Protein AF-C3ZZC7-F1 (afdb_monomer_lite)

Sequence (174 aa):
LLHTCFSLAHLFHSCTPVSLLHICFSLAHLFLSCTPVSLLHTCFSLTHLFLSCASVSLLRICISFAHLFLSCASVSLLRTCFSLAHLFLSCASVSLLRLCFSLAHLFLSCASVSLLRICFSLAHLFLSCASVLLLHTCFSLPHLFHSCTPVSLLRICFTLAHLFLLHTCFALAH

Foldseek 3Di:
DDEDEEEDAEDEDEDEEEAEAHYEYEYEEYDYEYEEYAYYAYEYEYAEYEYEYAEYAEAEYEYEHYEYEYEYAYYAYHAYEYEAYEYDYEYAEYAYAHEEYEHYEDDDEYAEYAEHAYEYEYYEEDDHYAEYAEEEYEYEDEEYHDDYPPYNAYDYHYDDYDYDYDDDDDDYDD

pLDDT: mean 72.27, std 11.5, range [34.62, 88.75]

Structure (mmCIF, N/CA/C/O backbone):
data_AF-C3ZZC7-F1
#
_entry.id   AF-C3ZZC7-F1
#
loop_
_atom_site.group_PDB
_atom_site.id
_atom_site.type_symbol
_atom_site.label_atom_id
_atom_site.label_alt_id
_atom_site.label_comp_id
_atom_site.label_asym_id
_atom_site.label_entity_id
_atom_site.label_seq_id
_atom_site.pdbx_PDB_ins_code
_atom_site.Cartn_x
_atom_site.Cartn_y
_atom_site.Cartn_z
_atom_site.occupancy
_atom_site.B_iso_or_equiv
_atom_site.auth_seq_id
_atom_site.auth_comp_id
_atom_site.auth_asym_id
_atom_site.auth_atom_id
_atom_site.pdbx_PDB_model_num
ATOM 1 N N . LEU A 1 1 ? -11.236 -7.307 14.313 1.00 60.94 1 LEU A N 1
ATOM 2 C CA . LEU A 1 1 ? -11.547 -6.858 12.941 1.00 60.94 1 LEU A CA 1
ATOM 3 C C . LEU A 1 1 ? -12.283 -5.536 13.052 1.00 60.94 1 LEU A C 1
ATOM 5 O O . LEU A 1 1 ? -13.338 -5.512 13.669 1.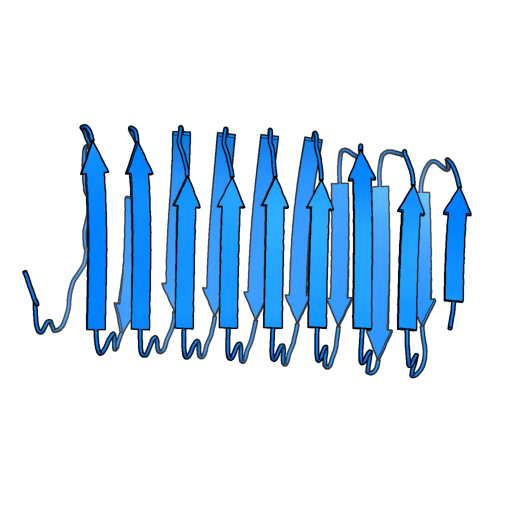00 60.94 1 LEU A O 1
ATOM 9 N N . LEU A 1 2 ? -11.696 -4.452 12.548 1.00 70.69 2 LEU A N 1
ATOM 10 C CA . LEU A 1 2 ? -12.300 -3.121 12.535 1.00 70.69 2 LEU A CA 1
ATOM 11 C C . LEU A 1 2 ? -12.592 -2.740 11.082 1.00 70.69 2 LEU A C 1
ATOM 13 O O . LEU A 1 2 ? -11.691 -2.794 10.243 1.00 70.69 2 LEU A O 1
ATOM 17 N N . HIS A 1 3 ? -13.839 -2.374 10.801 1.00 71.69 3 HIS A N 1
ATOM 18 C CA . HIS A 1 3 ? -14.279 -1.907 9.493 1.00 71.69 3 HIS A CA 1
ATOM 19 C C . HIS A 1 3 ? -14.895 -0.521 9.648 1.00 71.69 3 HIS A C 1
ATOM 21 O O . HIS A 1 3 ? -15.895 -0.374 10.349 1.00 71.69 3 HIS A O 1
ATOM 27 N N . THR A 1 4 ? -14.312 0.494 9.019 1.00 67.19 4 THR A N 1
ATOM 28 C CA . THR A 1 4 ? -14.807 1.874 9.115 1.00 67.19 4 THR A CA 1
ATOM 29 C C . THR A 1 4 ? -15.041 2.462 7.729 1.00 67.19 4 THR A C 1
ATOM 31 O O . THR A 1 4 ? -14.200 2.353 6.834 1.00 67.19 4 THR A O 1
ATOM 34 N N . CYS A 1 5 ? -16.223 3.058 7.540 1.00 64.12 5 CYS A N 1
ATOM 35 C CA . CYS A 1 5 ? -16.645 3.698 6.294 1.00 64.12 5 CYS A CA 1
ATOM 36 C C . CYS A 1 5 ? -17.325 5.033 6.586 1.00 64.12 5 CYS A C 1
ATOM 38 O O . CYS A 1 5 ? -18.433 5.033 7.112 1.00 64.12 5 CYS A O 1
ATOM 40 N N . PHE A 1 6 ? -16.673 6.152 6.259 1.00 66.00 6 PHE A N 1
ATOM 41 C CA . PHE A 1 6 ? -17.192 7.498 6.541 1.00 66.00 6 PHE A CA 1
ATOM 42 C C . PHE A 1 6 ? -16.685 8.538 5.525 1.00 66.00 6 PHE A C 1
ATOM 44 O O . PHE A 1 6 ? -15.639 8.359 4.901 1.00 66.00 6 PHE A O 1
ATOM 51 N N . SER A 1 7 ? -17.400 9.658 5.395 1.00 62.66 7 SER A N 1
ATOM 52 C CA . SER A 1 7 ? -16.968 10.858 4.661 1.00 62.66 7 SER A CA 1
ATOM 53 C C . SER A 1 7 ? -16.720 12.005 5.655 1.00 62.66 7 SER A C 1
ATOM 55 O O . SER A 1 7 ? -17.687 12.523 6.212 1.00 62.66 7 SER A O 1
ATOM 57 N N . LEU A 1 8 ? -15.460 12.389 5.932 1.00 62.53 8 LEU A N 1
ATOM 58 C CA . LEU A 1 8 ? -15.153 13.389 6.978 1.00 62.53 8 LEU A CA 1
ATOM 59 C C . LEU A 1 8 ? -13.847 14.192 6.789 1.00 62.53 8 LEU A C 1
ATOM 61 O O . LEU A 1 8 ? -12.806 13.591 6.588 1.00 62.53 8 LEU A O 1
ATOM 65 N N . ALA A 1 9 ? -13.895 15.524 6.987 1.00 61.28 9 ALA A N 1
ATOM 66 C CA . ALA A 1 9 ? -12.841 16.538 6.765 1.00 61.28 9 ALA A CA 1
ATOM 67 C C . ALA A 1 9 ? -11.410 16.169 7.189 1.00 61.28 9 ALA A C 1
ATOM 69 O O . ALA A 1 9 ? -10.484 16.226 6.379 1.00 61.28 9 ALA A O 1
ATOM 70 N N . HIS A 1 10 ? -11.251 15.816 8.462 1.00 67.06 10 HIS A N 1
ATOM 71 C CA . HIS A 1 10 ? -9.984 15.477 9.093 1.00 67.06 10 HIS A CA 1
ATOM 72 C C . HIS A 1 10 ? -10.192 14.320 10.067 1.00 67.06 10 HIS A C 1
ATOM 74 O O . HIS A 1 10 ? -10.976 14.446 11.006 1.00 67.06 10 HIS A O 1
ATOM 80 N N . LEU A 1 11 ? -9.478 13.211 9.879 1.00 72.94 11 LEU A N 1
ATOM 81 C CA . LEU A 1 11 ? -9.565 12.053 10.769 1.00 72.94 11 LEU A CA 1
ATOM 82 C C . LEU A 1 11 ? -8.200 11.741 11.379 1.00 72.94 11 LEU A C 1
ATOM 84 O O . LEU A 1 11 ? -7.229 11.511 10.659 1.00 72.94 11 LEU A O 1
ATOM 88 N N . PHE A 1 12 ? -8.161 11.696 12.711 1.00 74.44 12 PHE A N 1
ATOM 89 C CA . PHE A 1 12 ? -7.030 11.215 13.498 1.00 74.44 12 PHE A CA 1
ATOM 90 C C . PHE A 1 12 ? -7.446 9.933 14.202 1.00 74.44 12 PHE A C 1
ATOM 92 O O . PHE A 1 12 ? -8.425 9.922 14.949 1.00 74.44 12 PHE A O 1
ATOM 99 N N . HIS A 1 13 ? -6.721 8.848 13.954 1.00 74.50 13 HIS A N 1
ATOM 100 C CA . HIS A 1 13 ? -7.023 7.570 14.582 1.00 74.50 13 HIS A CA 1
ATOM 101 C C . HIS A 1 13 ? -5.747 6.871 15.035 1.00 74.50 13 HIS A C 1
ATOM 103 O O . HIS A 1 13 ? -4.763 6.807 14.297 1.00 74.50 13 HIS A O 1
ATOM 109 N N . SER A 1 14 ? -5.780 6.359 16.261 1.00 76.00 14 SER A N 1
ATOM 110 C CA . SER A 1 14 ? -4.736 5.523 16.832 1.00 76.00 14 SER A CA 1
ATOM 111 C C . SER A 1 14 ? -5.312 4.141 17.125 1.00 76.00 14 SER A C 1
ATOM 113 O O . SER A 1 14 ? -6.323 4.007 17.814 1.00 76.00 14 SER A O 1
ATOM 115 N N . CYS A 1 15 ? -4.671 3.105 16.589 1.00 67.75 15 CYS A N 1
ATOM 116 C CA . CYS A 1 15 ? -5.057 1.716 16.823 1.00 67.75 15 CYS A CA 1
ATOM 117 C C . CYS A 1 15 ? -3.983 0.990 17.637 1.00 67.75 15 CYS A C 1
ATOM 119 O O . CYS A 1 15 ? -2.801 1.042 17.290 1.00 67.75 15 CYS A O 1
ATOM 121 N N . THR A 1 16 ? -4.414 0.267 18.670 1.00 65.88 16 THR A N 1
ATOM 122 C CA . THR A 1 16 ? -3.642 -0.775 19.375 1.00 65.88 16 THR A CA 1
ATOM 123 C C . THR A 1 16 ? -3.893 -2.135 18.688 1.00 65.88 16 THR A C 1
ATOM 125 O O . THR A 1 16 ? -4.739 -2.173 17.796 1.00 65.88 16 THR A O 1
ATOM 128 N N . PRO A 1 17 ? -3.167 -3.235 18.985 1.00 63.69 17 PRO A N 1
ATOM 129 C CA . PRO A 1 17 ? -2.931 -4.315 18.023 1.00 63.69 17 PRO A CA 1
ATOM 130 C C . PRO A 1 17 ? -4.212 -4.853 17.385 1.00 63.69 17 PRO A C 1
ATOM 132 O O . PRO A 1 17 ? -5.086 -5.398 18.060 1.00 63.69 17 PRO A O 1
ATOM 135 N N . VAL A 1 18 ? -4.312 -4.707 16.061 1.00 63.97 18 VAL A N 1
ATOM 136 C CA . VAL A 1 18 ? -5.497 -5.115 15.297 1.00 63.97 18 VAL A CA 1
ATOM 137 C C . VAL A 1 18 ? -5.136 -6.257 14.362 1.00 63.97 18 VAL A C 1
ATOM 139 O O . VAL A 1 18 ? -4.212 -6.165 13.553 1.00 63.97 18 VAL A O 1
ATOM 142 N N . SER A 1 19 ? -5.931 -7.325 14.421 1.00 69.25 19 SER A N 1
ATOM 143 C CA . SER A 1 19 ? -5.795 -8.454 13.502 1.00 69.25 19 SER A CA 1
ATOM 144 C C . SER A 1 19 ? -6.160 -8.086 12.053 1.00 69.25 19 SER A C 1
ATOM 146 O O . SER A 1 19 ? -5.507 -8.501 11.094 1.00 69.25 19 SER A O 1
ATOM 148 N N . LEU A 1 20 ? -7.196 -7.270 11.870 1.00 72.94 20 LEU A N 1
ATOM 149 C CA . LEU A 1 20 ? -7.618 -6.785 10.560 1.00 72.94 20 LEU A CA 1
ATOM 150 C C . LEU A 1 20 ? -8.223 -5.389 10.672 1.00 72.94 20 LEU A C 1
ATOM 152 O O . LEU A 1 20 ? -9.183 -5.198 11.424 1.00 72.94 20 LEU A O 1
ATOM 156 N N . LEU A 1 21 ? -7.681 -4.457 9.895 1.00 75.06 21 LEU A N 1
ATOM 157 C CA . LEU A 1 21 ? -8.146 -3.086 9.751 1.00 75.06 21 LEU A CA 1
ATOM 158 C C . LEU A 1 21 ? -8.540 -2.862 8.285 1.00 75.06 21 LEU A C 1
ATOM 160 O O . LEU A 1 21 ? -7.681 -2.871 7.399 1.00 75.06 21 LEU A O 1
ATOM 164 N N . HIS A 1 22 ? -9.833 -2.682 8.028 1.00 76.31 22 HIS A N 1
ATOM 165 C CA . HIS A 1 22 ? -10.335 -2.284 6.718 1.00 76.31 22 HIS A CA 1
ATOM 166 C C . HIS A 1 22 ? -10.921 -0.885 6.802 1.00 76.31 22 HIS A C 1
ATOM 168 O O . HIS A 1 22 ? -11.833 -0.639 7.591 1.00 76.31 22 HIS A O 1
ATOM 174 N N . ILE A 1 23 ? -10.396 0.028 5.993 1.00 71.00 23 ILE A N 1
ATOM 175 C CA . ILE A 1 23 ? -10.870 1.404 5.991 1.00 71.00 23 ILE A CA 1
ATOM 176 C C . ILE A 1 23 ? -11.207 1.818 4.560 1.00 71.00 23 ILE A C 1
ATOM 178 O O . ILE A 1 23 ? -10.404 1.641 3.639 1.00 71.00 23 ILE A O 1
ATOM 182 N N . CYS A 1 24 ? -12.387 2.411 4.385 1.00 69.19 24 CYS A N 1
ATOM 183 C CA . CYS A 1 24 ? -12.804 3.081 3.154 1.00 69.19 24 CYS A CA 1
ATOM 184 C C . CYS A 1 24 ? -13.337 4.479 3.493 1.00 69.19 24 CYS A C 1
ATOM 186 O O . CYS A 1 24 ? -14.103 4.633 4.436 1.00 69.19 24 CYS A O 1
ATOM 188 N N . PHE A 1 25 ? -12.943 5.512 2.753 1.00 68.25 25 PHE A N 1
ATOM 189 C CA . PHE A 1 25 ? -13.398 6.885 3.005 1.00 68.25 25 PHE A CA 1
ATOM 190 C C . PHE A 1 25 ? -13.185 7.803 1.800 1.00 68.25 25 PHE A C 1
ATOM 192 O O . PHE A 1 25 ? -12.413 7.496 0.886 1.00 68.25 25 PHE A O 1
ATOM 199 N N . SER A 1 26 ? -13.828 8.969 1.844 1.00 61.78 26 SER A N 1
ATOM 200 C CA . SER A 1 26 ? -13.747 10.007 0.814 1.00 61.78 26 SER A CA 1
ATOM 201 C C . SER A 1 26 ? -13.595 11.411 1.431 1.00 61.78 26 SER A C 1
ATOM 203 O O . SER A 1 26 ? -14.604 12.113 1.506 1.00 61.78 26 SER A O 1
ATOM 205 N N . LEU A 1 27 ? -12.404 11.833 1.931 1.00 62.03 27 LEU A N 1
ATOM 206 C CA . LEU A 1 27 ? -12.212 13.247 2.354 1.00 62.03 27 LEU A CA 1
ATOM 207 C C . LEU A 1 27 ? -10.821 13.836 2.785 1.00 62.03 27 LEU A C 1
ATOM 209 O O . LEU A 1 27 ? -10.221 13.400 3.749 1.00 62.03 27 LEU A O 1
ATOM 213 N N . ALA A 1 28 ? -10.371 14.908 2.120 1.00 64.62 28 ALA A N 1
ATOM 214 C CA . ALA A 1 28 ? -9.254 15.859 2.353 1.00 64.62 28 ALA A CA 1
ATOM 215 C C . ALA A 1 28 ? -7.985 15.551 3.215 1.00 64.62 28 ALA A C 1
ATOM 217 O O . ALA A 1 28 ? -6.896 15.725 2.660 1.00 64.62 28 ALA A O 1
ATOM 218 N N . HIS A 1 29 ? -8.032 15.096 4.481 1.00 69.00 29 HIS A N 1
ATOM 219 C CA . HIS A 1 29 ? -6.817 14.761 5.265 1.00 69.00 29 HIS A CA 1
ATOM 220 C C . HIS A 1 29 ? -7.010 13.621 6.292 1.00 69.00 29 HIS A C 1
ATOM 222 O O . HIS A 1 29 ? -7.819 13.734 7.213 1.00 69.00 29 HIS A O 1
ATOM 228 N N . LEU A 1 30 ? -6.193 12.561 6.224 1.00 75.88 30 LE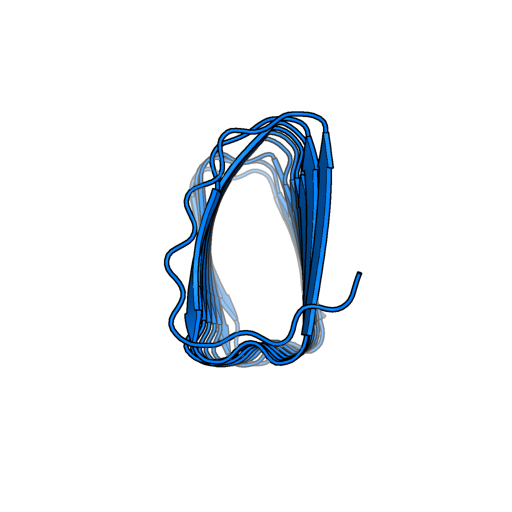U A N 1
ATOM 229 C CA . LEU A 1 30 ? -6.160 11.492 7.238 1.00 75.88 30 LEU A CA 1
ATOM 230 C C . LEU A 1 30 ? -4.780 11.335 7.885 1.00 75.88 30 LEU A C 1
ATOM 232 O O . LEU A 1 30 ? -3.768 11.278 7.189 1.00 75.88 30 LEU A O 1
ATOM 236 N N . PHE A 1 31 ? -4.772 11.153 9.207 1.00 79.06 31 PHE A N 1
ATOM 237 C CA . PHE A 1 31 ? -3.632 10.685 9.985 1.00 79.06 31 PHE A CA 1
ATOM 238 C C . PHE A 1 31 ? -3.980 9.391 10.733 1.00 79.06 31 PHE A C 1
ATOM 240 O O . PHE A 1 31 ? -4.892 9.358 11.563 1.00 79.06 31 PHE A O 1
ATOM 247 N N . LEU A 1 32 ? -3.228 8.324 10.465 1.00 76.94 32 LEU A N 1
ATOM 248 C CA . LEU A 1 32 ? -3.384 7.036 11.136 1.00 76.94 32 LEU A CA 1
ATOM 249 C C . LEU A 1 32 ? -2.059 6.601 11.763 1.00 76.94 32 LEU A C 1
ATOM 251 O O . LEU A 1 32 ? -1.027 6.539 11.089 1.00 76.94 32 LEU A O 1
ATOM 255 N N . SER A 1 33 ? -2.104 6.277 13.053 1.00 82.00 33 SER A N 1
ATOM 256 C CA . SER A 1 33 ? -0.999 5.659 13.781 1.00 82.00 33 SER A CA 1
ATOM 257 C C . SER A 1 33 ? -1.409 4.275 14.277 1.00 82.00 33 SER A C 1
ATOM 259 O O . SER A 1 33 ? -2.460 4.099 14.893 1.00 82.00 33 SER A O 1
ATOM 261 N N . CYS A 1 34 ? -0.607 3.253 13.982 1.00 74.62 34 CYS A N 1
ATOM 262 C CA . CYS A 1 34 ? -0.920 1.887 14.397 1.00 74.62 34 CYS A CA 1
ATOM 263 C C . CYS A 1 34 ? 0.276 1.172 15.024 1.00 74.62 34 CYS A C 1
ATOM 265 O O . CYS A 1 34 ? 1.408 1.254 14.536 1.00 74.62 34 CYS A O 1
ATOM 267 N N . THR A 1 35 ? -0.002 0.393 16.067 1.00 71.06 35 THR A N 1
ATOM 268 C CA . THR A 1 35 ? 0.953 -0.520 16.697 1.00 71.06 35 THR A CA 1
ATOM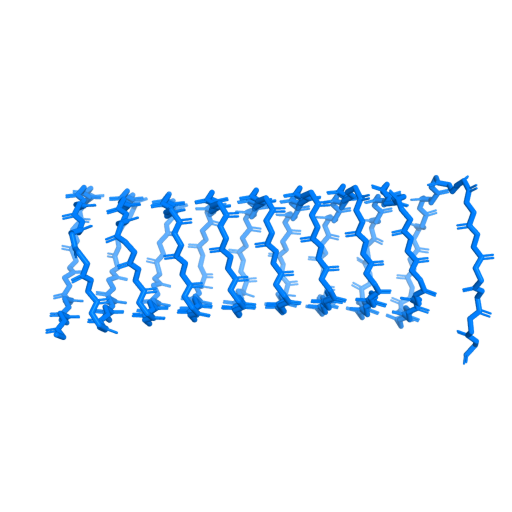 269 C C . THR A 1 35 ? 0.344 -1.917 16.797 1.00 71.06 35 THR A C 1
ATOM 271 O O . THR A 1 35 ? -0.793 -2.065 17.229 1.00 71.06 35 THR A O 1
ATOM 274 N N . PRO A 1 36 ? 1.148 -2.956 16.540 1.00 71.00 36 PRO A N 1
ATOM 275 C CA . PRO A 1 36 ? 1.240 -3.703 15.267 1.00 71.00 36 PRO A CA 1
ATOM 276 C C . PRO A 1 36 ? -0.097 -4.045 14.571 1.00 71.00 36 PRO A C 1
ATOM 278 O O . PRO A 1 36 ? -1.113 -4.286 15.217 1.00 71.00 36 PRO A O 1
ATOM 281 N N . VAL A 1 37 ? -0.087 -4.152 13.237 1.00 69.44 37 VAL A N 1
ATOM 282 C CA . VAL A 1 37 ? -1.268 -4.572 12.452 1.00 69.44 37 VAL A CA 1
ATOM 283 C C . VAL A 1 37 ? -0.918 -5.756 11.566 1.00 69.44 37 VAL A C 1
ATOM 285 O O . VAL A 1 37 ? 0.007 -5.680 10.759 1.00 69.44 37 VAL A O 1
ATOM 288 N N . SER A 1 38 ? -1.667 -6.857 11.651 1.00 74.12 38 SER A N 1
ATOM 289 C CA . SER A 1 38 ? -1.439 -7.955 10.704 1.00 74.12 38 SER A CA 1
ATOM 290 C C . SER A 1 38 ? -1.917 -7.574 9.307 1.00 74.12 38 SER A C 1
ATOM 292 O O . SER A 1 38 ? -1.120 -7.621 8.375 1.00 74.12 38 SER A O 1
ATOM 294 N N . LEU A 1 39 ? -3.159 -7.122 9.132 1.00 74.88 39 LEU A N 1
ATOM 295 C CA . LEU A 1 39 ? -3.662 -6.740 7.811 1.00 74.88 39 LEU A CA 1
ATOM 296 C C . LEU A 1 39 ? -4.271 -5.342 7.831 1.00 74.88 39 LEU A C 1
ATOM 298 O O . LEU A 1 39 ? -5.242 -5.100 8.547 1.00 74.88 39 LEU A O 1
ATOM 302 N N . LEU A 1 40 ? -3.718 -4.449 7.010 1.00 77.44 40 LEU A N 1
ATOM 303 C CA . LEU A 1 40 ? -4.233 -3.106 6.776 1.00 77.44 40 LEU A CA 1
ATOM 304 C C . LEU A 1 40 ? -4.600 -2.963 5.300 1.00 77.44 40 LEU A C 1
ATOM 306 O O . LEU A 1 40 ? -3.733 -2.977 4.422 1.00 77.44 40 LEU A O 1
ATOM 310 N N . HIS A 1 41 ? -5.899 -2.852 5.032 1.00 78.31 41 HIS A N 1
ATOM 311 C CA . HIS A 1 41 ? -6.420 -2.641 3.689 1.00 78.31 41 HIS A CA 1
ATOM 312 C C . HIS A 1 41 ? -7.179 -1.326 3.613 1.00 78.31 41 HIS A C 1
ATOM 314 O O . HIS A 1 41 ? -8.067 -1.045 4.420 1.00 78.31 41 HIS A O 1
ATOM 320 N N . THR A 1 42 ? -6.810 -0.525 2.627 1.00 70.75 42 THR A N 1
ATOM 321 C CA . THR A 1 42 ? -7.227 0.861 2.537 1.00 70.75 42 THR A CA 1
ATOM 322 C C . THR A 1 42 ? -7.560 1.250 1.104 1.00 70.75 42 THR A C 1
ATOM 324 O O . THR A 1 42 ? -6.778 1.013 0.182 1.00 70.75 42 THR A O 1
ATOM 327 N N . CYS A 1 43 ? -8.752 1.814 0.901 1.00 68.88 43 CYS A N 1
ATOM 328 C CA . CYS A 1 43 ? -9.264 2.211 -0.415 1.00 68.88 43 CYS A CA 1
ATOM 329 C C . CYS A 1 43 ? -9.931 3.584 -0.342 1.00 68.88 43 CYS A C 1
ATOM 331 O O . CYS A 1 43 ? -10.968 3.712 0.310 1.00 68.88 43 CYS A O 1
ATOM 333 N N . PHE A 1 44 ? -9.349 4.594 -0.999 1.00 69.06 44 PHE A N 1
ATOM 334 C CA . PHE A 1 44 ? -9.711 6.000 -0.771 1.00 69.06 44 PHE A CA 1
ATOM 335 C C . PHE A 1 44 ? -9.715 6.871 -2.031 1.00 69.06 44 PHE A C 1
ATOM 337 O O . PHE A 1 44 ? -9.012 6.595 -3.002 1.00 69.06 44 PHE A O 1
ATOM 344 N N . SER A 1 45 ? -10.432 7.994 -1.966 1.00 65.62 45 SER A N 1
ATOM 345 C CA . SER A 1 45 ? -10.371 9.103 -2.933 1.00 65.62 45 SER A CA 1
ATOM 346 C C . SER A 1 45 ? -10.099 10.414 -2.178 1.00 65.62 45 SER A C 1
ATOM 348 O O . SER A 1 45 ? -11.027 10.946 -1.560 1.00 65.62 45 SER A O 1
ATOM 350 N N . LEU A 1 46 ? -8.835 10.872 -2.074 1.00 64.38 46 LEU A N 1
ATOM 351 C CA . LEU A 1 46 ? -8.484 11.827 -1.009 1.00 64.38 46 LEU A CA 1
ATOM 352 C C . LEU A 1 46 ? -7.130 12.559 -1.119 1.00 64.38 46 LEU A C 1
ATOM 354 O O . LEU A 1 46 ? -6.091 11.919 -1.159 1.00 64.38 46 LEU A O 1
ATOM 358 N N . THR A 1 47 ? -7.114 13.891 -0.999 1.00 68.06 47 THR A N 1
ATOM 359 C CA . THR A 1 47 ? -5.950 14.766 -1.251 1.00 68.06 47 THR A CA 1
ATOM 360 C C . THR A 1 47 ? -4.708 14.603 -0.348 1.00 68.06 47 THR A C 1
ATOM 362 O O . THR A 1 47 ? -3.618 14.814 -0.873 1.00 68.06 47 THR A O 1
ATOM 365 N N . HIS A 1 48 ? -4.781 14.189 0.931 1.00 73.50 48 HIS A N 1
ATOM 366 C CA . HIS A 1 48 ? -3.588 13.922 1.772 1.00 73.50 48 HIS A CA 1
ATOM 367 C C . HIS A 1 48 ? -3.778 12.768 2.782 1.00 73.50 48 HIS A C 1
ATOM 369 O O . HIS A 1 48 ? -4.712 12.772 3.582 1.00 73.50 48 HIS A O 1
ATOM 375 N N . LEU A 1 49 ? -2.845 11.812 2.816 1.00 78.50 49 LEU A N 1
ATOM 376 C CA . LEU A 1 49 ? -2.818 10.698 3.770 1.00 78.50 49 LEU A CA 1
ATOM 377 C C . LEU A 1 49 ? -1.455 10.595 4.457 1.00 78.50 49 LEU A C 1
ATOM 379 O O . LEU A 1 49 ? -0.428 10.528 3.786 1.00 78.50 49 LEU A O 1
ATOM 383 N N . PHE A 1 50 ? -1.461 10.500 5.784 1.00 83.25 50 PHE A N 1
ATOM 384 C CA . PHE A 1 50 ? -0.299 10.171 6.598 1.00 83.25 50 PHE A CA 1
ATOM 385 C C . PHE A 1 50 ? -0.547 8.871 7.365 1.00 83.25 50 PHE A C 1
ATOM 387 O O . PHE A 1 50 ? -1.500 8.764 8.140 1.00 83.25 50 PHE A O 1
ATOM 394 N N . LEU A 1 51 ? 0.325 7.887 7.163 1.00 81.62 51 LEU A N 1
ATOM 395 C CA . LEU A 1 51 ? 0.278 6.605 7.855 1.00 81.62 51 LEU A CA 1
ATOM 396 C C . LEU A 1 51 ? 1.622 6.329 8.532 1.00 81.62 51 LEU A C 1
ATOM 398 O O . LEU A 1 51 ? 2.663 6.305 7.875 1.00 81.62 51 LEU A O 1
ATOM 402 N N . SER A 1 52 ? 1.578 6.100 9.843 1.00 85.69 52 SER A N 1
ATOM 403 C CA . SER A 1 52 ? 2.728 5.691 10.649 1.00 85.69 52 SER A CA 1
ATOM 404 C C . SER A 1 52 ? 2.452 4.356 11.331 1.00 85.69 52 SER A C 1
ATOM 406 O O . SER A 1 52 ? 1.455 4.208 12.043 1.00 85.69 52 SER A O 1
ATOM 408 N N . CYS A 1 53 ? 3.310 3.361 11.110 1.00 81.31 53 CYS A N 1
ATOM 409 C CA . CYS A 1 53 ? 3.153 2.035 11.707 1.00 81.31 53 CYS A CA 1
ATOM 410 C C . CYS A 1 53 ? 4.475 1.481 12.249 1.00 81.31 53 CYS A C 1
ATOM 412 O O . CYS A 1 53 ? 5.517 1.577 11.604 1.00 81.31 53 CYS A O 1
ATOM 414 N N . ALA A 1 54 ? 4.431 0.822 13.410 1.00 82.75 54 ALA A N 1
ATOM 415 C CA . ALA A 1 54 ? 5.598 0.102 13.929 1.00 82.75 54 ALA A CA 1
ATOM 416 C C . ALA A 1 54 ? 5.888 -1.160 13.095 1.00 82.75 54 ALA A C 1
ATOM 418 O O . ALA A 1 54 ? 6.984 -1.340 12.565 1.00 82.75 54 ALA A O 1
ATOM 419 N N . SER A 1 55 ? 4.884 -2.017 12.919 1.00 79.94 55 SER A N 1
ATOM 420 C CA . SER A 1 55 ? 4.990 -3.197 12.065 1.00 79.94 55 SER A CA 1
ATOM 421 C C . SER A 1 55 ? 3.669 -3.506 11.377 1.00 79.94 55 SER A C 1
ATOM 423 O O . SER A 1 55 ? 2.594 -3.401 11.979 1.00 79.94 55 SER A O 1
ATOM 425 N N . VAL A 1 56 ? 3.759 -3.872 10.098 1.00 79.00 56 VAL A N 1
ATOM 426 C CA . VAL A 1 56 ? 2.608 -4.293 9.297 1.00 79.00 56 VAL A CA 1
ATOM 427 C C . VAL A 1 56 ? 2.945 -5.562 8.534 1.00 79.00 56 VAL A C 1
ATOM 429 O O . VAL A 1 56 ? 3.911 -5.593 7.774 1.00 79.00 56 VAL A O 1
ATOM 432 N N . SER A 1 57 ? 2.143 -6.618 8.690 1.00 82.38 57 SER A N 1
ATOM 433 C CA . SER A 1 57 ? 2.416 -7.837 7.920 1.00 82.38 57 SER A CA 1
ATOM 434 C C . SER A 1 57 ? 1.973 -7.681 6.456 1.00 82.38 57 SER A C 1
ATOM 436 O O . SER A 1 57 ? 2.735 -7.931 5.518 1.00 82.38 57 SER A O 1
ATOM 438 N N . LEU A 1 58 ? 0.770 -7.155 6.233 1.00 82.62 58 LEU A N 1
ATOM 439 C CA . LEU A 1 58 ? 0.260 -6.864 4.902 1.00 82.62 58 LEU A CA 1
ATOM 440 C C . LEU A 1 58 ? -0.371 -5.479 4.874 1.00 82.62 58 LEU A C 1
ATOM 442 O O . LEU A 1 58 ? -1.378 -5.230 5.534 1.00 82.62 58 LEU A O 1
ATOM 446 N N . LEU A 1 59 ? 0.211 -4.602 4.060 1.00 82.69 59 LEU A N 1
ATOM 447 C CA . LEU A 1 59 ? -0.303 -3.278 3.758 1.00 82.69 59 LEU A CA 1
ATOM 448 C C . LEU A 1 59 ? -0.749 -3.229 2.298 1.00 82.69 59 LEU A C 1
ATOM 450 O O . LEU A 1 59 ? 0.073 -3.350 1.385 1.00 82.69 59 LEU A O 1
ATOM 454 N N . ARG A 1 60 ? -2.046 -3.026 2.064 1.00 83.31 60 ARG A N 1
ATOM 455 C CA . ARG A 1 60 ? -2.584 -2.783 0.724 1.00 83.31 60 ARG A CA 1
ATOM 456 C C . ARG A 1 60 ? -3.306 -1.448 0.680 1.00 83.31 60 ARG A C 1
ATOM 458 O O . ARG A 1 60 ? -4.309 -1.276 1.359 1.00 83.31 60 ARG A O 1
ATOM 465 N N . ILE A 1 61 ? -2.818 -0.563 -0.182 1.00 77.62 61 ILE A N 1
ATOM 466 C CA . ILE A 1 61 ? -3.350 0.787 -0.365 1.00 77.62 61 ILE A CA 1
ATOM 467 C C . ILE A 1 61 ? -3.780 0.969 -1.826 1.00 77.62 61 ILE A C 1
ATOM 469 O O . ILE A 1 61 ? -3.012 0.695 -2.753 1.00 77.62 61 ILE A O 1
ATOM 473 N N . CYS A 1 62 ? -4.999 1.455 -2.044 1.00 76.12 62 CYS A N 1
ATOM 474 C CA . CYS A 1 62 ? -5.510 1.844 -3.358 1.00 76.12 62 CYS A CA 1
ATOM 475 C C . CYS A 1 62 ? -6.075 3.268 -3.286 1.00 76.12 62 CYS A C 1
ATOM 477 O O . CYS A 1 62 ? -6.989 3.515 -2.499 1.00 76.12 62 CYS A O 1
ATOM 479 N N . ILE A 1 63 ? -5.527 4.210 -4.066 1.00 69.62 63 ILE A N 1
ATOM 480 C CA . ILE A 1 63 ? -5.965 5.619 -4.029 1.00 69.62 63 ILE A CA 1
ATOM 481 C C . ILE A 1 63 ? -6.079 6.211 -5.437 1.00 69.62 63 ILE A C 1
ATOM 483 O O . ILE A 1 63 ? -5.240 5.948 -6.296 1.00 69.62 63 ILE A O 1
ATOM 487 N N . SER A 1 64 ? -7.110 7.024 -5.673 1.00 66.81 64 SER A N 1
ATOM 488 C CA . SER A 1 64 ? -7.356 7.649 -6.979 1.00 66.81 64 SER A CA 1
ATOM 489 C C . SER A 1 64 ? -6.752 9.057 -7.157 1.00 66.81 64 SER A C 1
ATOM 491 O O . SER A 1 64 ? -6.477 9.456 -8.288 1.00 66.81 64 SER A O 1
ATOM 493 N N . PHE A 1 65 ? -6.497 9.803 -6.077 1.00 64.81 65 PHE A N 1
ATOM 494 C CA . PHE A 1 65 ? -5.961 11.176 -6.117 1.00 64.81 65 PHE A CA 1
ATOM 495 C C . PHE A 1 65 ? -5.376 11.548 -4.747 1.00 64.81 65 PHE A C 1
ATOM 497 O O . PHE A 1 65 ? -6.180 11.608 -3.824 1.00 64.81 65 PHE A O 1
ATOM 504 N N . ALA A 1 66 ? -4.051 11.731 -4.567 1.00 64.94 66 ALA A N 1
ATOM 505 C CA . ALA A 1 66 ? -3.480 12.037 -3.234 1.00 64.94 66 ALA A CA 1
ATOM 506 C C . ALA A 1 66 ? -1.998 12.458 -3.169 1.00 64.94 66 ALA A C 1
ATOM 508 O O . ALA A 1 66 ? -1.159 11.985 -3.933 1.00 64.94 66 ALA A O 1
ATOM 509 N N . HIS A 1 67 ? -1.646 13.194 -2.114 1.00 76.06 67 HIS A N 1
ATOM 510 C CA . HIS A 1 67 ? -0.344 13.095 -1.456 1.00 76.06 67 HIS A CA 1
ATOM 511 C C . HIS A 1 67 ? -0.378 11.985 -0.399 1.00 76.06 67 HIS A C 1
ATOM 513 O O . HIS A 1 67 ? -1.223 11.999 0.495 1.00 76.06 67 HIS A O 1
ATOM 519 N N . LEU A 1 68 ? 0.558 11.045 -0.460 1.00 80.12 68 LEU A N 1
ATOM 520 C CA . LEU A 1 68 ? 0.693 9.980 0.525 1.00 80.12 68 LEU A CA 1
ATOM 521 C C . LEU A 1 68 ? 2.057 10.046 1.195 1.00 80.12 68 LEU A C 1
ATOM 523 O O . LEU A 1 68 ? 3.086 10.014 0.524 1.00 80.12 68 LEU A O 1
ATOM 527 N N . PHE A 1 69 ? 2.045 10.066 2.522 1.00 85.06 69 PHE A N 1
ATOM 528 C CA . PHE A 1 69 ? 3.215 9.857 3.351 1.00 85.06 69 PHE A CA 1
ATOM 529 C C . PHE A 1 69 ? 3.049 8.561 4.139 1.00 85.06 69 PHE A C 1
ATOM 531 O O . PHE A 1 69 ? 2.118 8.416 4.935 1.00 85.06 69 PHE A O 1
ATOM 538 N N . LEU A 1 70 ? 3.969 7.627 3.926 1.00 84.56 70 LEU A N 1
ATOM 539 C CA . LEU A 1 70 ? 4.059 6.396 4.693 1.00 84.56 70 LEU A CA 1
ATOM 540 C C . LEU A 1 70 ? 5.391 6.333 5.432 1.00 84.56 70 LEU A C 1
ATOM 542 O O . LEU A 1 70 ? 6.450 6.401 4.808 1.00 84.56 70 LEU A O 1
ATOM 546 N N . SER A 1 71 ? 5.320 6.111 6.741 1.00 88.38 71 SER A N 1
ATOM 547 C CA . SER A 1 71 ? 6.464 5.746 7.570 1.00 88.38 71 SER A CA 1
ATOM 548 C C . SER A 1 71 ? 6.195 4.420 8.269 1.00 88.38 71 SER A C 1
ATOM 550 O O . SER A 1 71 ? 5.206 4.282 8.990 1.00 88.38 71 SER A O 1
ATOM 552 N N . CYS A 1 72 ? 7.041 3.418 8.045 1.00 84.88 72 CYS A N 1
ATOM 553 C CA . CYS A 1 72 ? 6.927 2.129 8.728 1.00 84.88 72 CYS A CA 1
ATOM 554 C C . CYS A 1 72 ? 8.289 1.624 9.204 1.00 84.88 72 CYS A C 1
ATOM 556 O O . CYS A 1 72 ? 9.258 1.671 8.452 1.00 84.88 72 CYS A O 1
ATOM 558 N N . ALA A 1 73 ? 8.386 1.076 10.419 1.00 85.62 73 ALA A N 1
ATOM 559 C CA . ALA A 1 73 ? 9.647 0.447 10.825 1.00 85.62 73 ALA A CA 1
ATOM 560 C C . ALA A 1 73 ? 9.844 -0.892 10.093 1.00 85.62 73 ALA A C 1
ATOM 562 O O . ALA A 1 73 ? 10.903 -1.131 9.522 1.00 85.62 73 ALA A O 1
ATOM 563 N N . SER A 1 74 ? 8.808 -1.733 10.027 1.00 84.19 74 SER A N 1
ATOM 564 C CA . SER A 1 74 ? 8.864 -3.008 9.301 1.00 84.19 74 SER A CA 1
ATOM 565 C C . SER A 1 74 ? 7.578 -3.305 8.534 1.00 84.19 74 SER A C 1
ATOM 567 O O . SER A 1 74 ? 6.474 -3.148 9.060 1.00 84.19 74 SER A O 1
ATOM 569 N N . VAL A 1 75 ? 7.718 -3.759 7.287 1.00 84.00 75 VAL A N 1
ATOM 570 C CA . VAL A 1 75 ? 6.591 -4.227 6.472 1.00 84.00 75 VAL A CA 1
ATOM 571 C C . VAL A 1 75 ? 6.959 -5.518 5.753 1.00 84.00 75 VAL A C 1
ATOM 573 O O . VAL A 1 75 ? 7.901 -5.532 4.966 1.00 84.00 75 VAL A O 1
ATOM 576 N N . SER A 1 76 ? 6.216 -6.612 5.944 1.00 85.94 76 SER A N 1
ATOM 577 C CA . SER A 1 76 ? 6.501 -7.801 5.127 1.00 85.94 76 SER A CA 1
ATOM 578 C C . SER A 1 76 ? 6.013 -7.617 3.690 1.00 85.94 76 SER A C 1
ATOM 580 O O . SER A 1 76 ? 6.807 -7.704 2.752 1.00 85.94 76 SER A O 1
ATOM 582 N N . LEU A 1 77 ? 4.740 -7.289 3.481 1.00 85.44 77 LEU A N 1
ATOM 583 C CA . LEU A 1 77 ? 4.210 -7.050 2.143 1.00 85.44 77 LEU A CA 1
ATOM 584 C C . LEU A 1 77 ? 3.565 -5.680 2.052 1.00 85.44 77 LEU A C 1
ATOM 586 O O . LEU A 1 77 ? 2.595 -5.393 2.750 1.00 85.44 77 LEU A O 1
ATOM 590 N N . LEU A 1 78 ? 4.061 -4.873 1.121 1.00 84.69 78 LEU A N 1
ATOM 591 C CA . LEU A 1 78 ? 3.491 -3.585 0.786 1.00 84.69 78 LEU A CA 1
ATOM 592 C C . LEU A 1 78 ? 3.071 -3.567 -0.676 1.00 84.69 78 LEU A C 1
ATOM 594 O O . LEU A 1 78 ? 3.893 -3.707 -1.584 1.00 84.69 78 LEU A O 1
ATOM 598 N N . ARG A 1 79 ? 1.773 -3.386 -0.906 1.00 85.44 79 ARG A N 1
ATOM 599 C CA . ARG A 1 79 ? 1.205 -3.231 -2.240 1.00 85.44 79 ARG A CA 1
ATOM 600 C C . ARG A 1 79 ? 0.472 -1.912 -2.335 1.00 85.44 79 ARG A C 1
ATOM 602 O O . ARG A 1 79 ? -0.519 -1.701 -1.640 1.00 85.44 79 ARG A O 1
ATOM 609 N N . THR A 1 80 ? 0.890 -1.080 -3.274 1.00 78.94 80 THR A N 1
ATOM 610 C CA . THR A 1 80 ? 0.185 0.162 -3.559 1.00 78.94 80 THR A CA 1
ATOM 611 C C . THR A 1 80 ? -0.187 0.287 -5.028 1.00 78.94 80 THR A C 1
ATOM 613 O O . THR A 1 80 ? 0.588 -0.076 -5.919 1.00 78.94 80 THR A O 1
ATOM 616 N N . CYS A 1 81 ? -1.385 0.806 -5.286 1.00 78.75 81 CYS A N 1
ATOM 617 C CA . CYS A 1 81 ? -1.882 1.066 -6.634 1.00 78.75 81 CYS A CA 1
ATOM 618 C C . CYS A 1 81 ? -2.522 2.460 -6.702 1.00 78.75 81 CYS A C 1
ATOM 620 O O . CYS A 1 81 ? -3.423 2.741 -5.909 1.00 78.75 81 CYS A O 1
ATOM 622 N N . PHE A 1 82 ? -2.064 3.308 -7.633 1.00 73.38 82 PHE A N 1
ATOM 623 C CA . PHE A 1 82 ? -2.481 4.716 -7.721 1.00 73.38 82 PHE A CA 1
ATOM 624 C C . PHE A 1 82 ? -2.703 5.206 -9.151 1.00 73.38 82 PHE A C 1
ATOM 626 O O . PHE A 1 82 ? -1.985 4.790 -10.057 1.00 73.38 82 PHE A O 1
ATOM 633 N N . SER A 1 83 ? -3.638 6.142 -9.348 1.00 67.62 83 SER A N 1
ATOM 634 C CA . SER A 1 83 ? -3.814 6.822 -10.642 1.00 67.62 83 SER A CA 1
ATOM 635 C C . SER A 1 83 ? -3.103 8.180 -10.741 1.00 67.62 83 SER A C 1
ATOM 637 O O . SER A 1 83 ? -2.475 8.448 -11.765 1.00 67.62 83 SER A O 1
ATOM 639 N N . LEU A 1 84 ? -3.151 9.015 -9.695 1.00 64.44 84 LEU A N 1
ATOM 640 C CA . LEU A 1 84 ? -2.508 10.338 -9.657 1.00 64.44 84 LEU A CA 1
ATOM 641 C C . LEU A 1 84 ? -2.007 10.638 -8.238 1.00 64.44 84 LEU A C 1
ATOM 643 O O . LEU A 1 84 ? -2.828 10.785 -7.328 1.00 64.44 84 LEU A O 1
ATOM 647 N N . ALA A 1 85 ? -0.685 10.677 -8.016 1.00 66.81 85 ALA A N 1
ATOM 648 C CA . ALA A 1 85 ? -0.164 10.853 -6.657 1.00 66.81 85 ALA A CA 1
ATOM 649 C C . ALA A 1 85 ? 1.262 11.413 -6.518 1.00 66.81 85 ALA A C 1
ATOM 651 O O . ALA A 1 85 ? 2.166 11.085 -7.283 1.00 66.81 85 ALA A O 1
ATOM 652 N N . HIS A 1 86 ? 1.487 12.162 -5.438 1.00 78.81 86 HIS A N 1
ATOM 653 C CA . HIS A 1 86 ? 2.815 12.338 -4.846 1.00 78.81 86 HIS A CA 1
ATOM 654 C C . HIS A 1 86 ? 2.969 11.334 -3.708 1.00 78.81 86 HIS A C 1
ATOM 656 O O . HIS A 1 86 ? 2.194 11.357 -2.752 1.00 78.81 86 HIS A O 1
ATOM 662 N N . LEU A 1 87 ? 3.967 10.463 -3.789 1.00 80.06 87 LEU A N 1
ATOM 663 C CA . LEU A 1 87 ? 4.197 9.425 -2.797 1.00 80.06 87 LEU A CA 1
ATOM 664 C C . LEU A 1 87 ? 5.563 9.593 -2.150 1.00 80.06 87 LEU A C 1
ATOM 666 O O . LEU A 1 87 ? 6.587 9.571 -2.829 1.00 80.06 87 LEU A O 1
ATOM 670 N N . PHE A 1 88 ? 5.557 9.699 -0.828 1.00 85.81 88 PHE A N 1
ATOM 671 C CA . PHE A 1 88 ? 6.736 9.594 0.009 1.00 85.81 88 PHE A CA 1
ATOM 672 C C . PHE A 1 88 ? 6.626 8.332 0.859 1.00 85.81 88 PHE A C 1
ATOM 674 O O . PHE A 1 88 ? 5.694 8.183 1.653 1.00 85.81 88 PHE A O 1
ATOM 681 N N . LEU A 1 89 ? 7.579 7.420 0.693 1.00 85.06 89 LEU A N 1
ATOM 682 C CA . LEU A 1 89 ? 7.643 6.184 1.459 1.00 85.06 89 LEU A CA 1
ATOM 683 C C . LEU A 1 89 ? 9.001 6.063 2.133 1.00 85.06 89 LEU A C 1
ATOM 685 O O . LEU A 1 89 ? 10.034 6.044 1.467 1.00 85.06 89 LEU A O 1
ATOM 689 N N . SER A 1 90 ? 8.968 5.975 3.460 1.00 88.75 90 SER A N 1
ATOM 690 C CA . SER A 1 90 ? 10.127 5.739 4.309 1.00 88.75 90 SER A CA 1
ATOM 691 C C . SER A 1 90 ? 9.916 4.457 5.102 1.00 88.75 90 SER A C 1
ATOM 693 O O . SER A 1 90 ? 8.949 4.345 5.859 1.00 88.75 90 SER A O 1
ATOM 695 N N . CYS A 1 91 ? 10.783 3.464 4.912 1.00 85.88 91 CYS A N 1
ATOM 696 C CA . CYS A 1 91 ? 10.719 2.216 5.672 1.00 85.88 91 CYS A CA 1
ATOM 697 C C . CYS A 1 91 ? 12.102 1.751 6.133 1.00 85.88 91 CYS A C 1
ATOM 699 O O . CYS A 1 91 ? 13.065 1.838 5.378 1.00 85.88 91 CYS A O 1
ATOM 701 N N . ALA A 1 92 ? 12.227 1.197 7.343 1.00 86.69 92 ALA A N 1
ATOM 702 C CA . ALA A 1 92 ? 13.508 0.601 7.739 1.00 86.69 92 ALA A CA 1
ATOM 703 C C . ALA A 1 92 ? 13.709 -0.765 7.055 1.00 86.69 92 ALA A C 1
ATOM 705 O O . ALA A 1 92 ? 14.743 -1.002 6.427 1.00 86.69 92 ALA A O 1
ATOM 706 N N . SER A 1 93 ? 12.702 -1.640 7.086 1.00 85.25 93 SER A N 1
ATOM 707 C CA . SER A 1 93 ? 12.752 -2.929 6.389 1.00 85.25 93 SER A CA 1
ATOM 708 C C . SER A 1 93 ? 11.463 -3.251 5.642 1.00 85.25 93 SER A C 1
ATOM 710 O O . SER A 1 93 ? 10.357 -3.118 6.173 1.00 85.25 93 SER A O 1
ATOM 712 N N . VAL A 1 94 ? 11.612 -3.702 4.393 1.00 85.38 94 VAL A N 1
ATOM 713 C CA . VAL A 1 94 ? 10.503 -4.208 3.579 1.00 85.38 94 VAL A CA 1
ATOM 714 C C . VAL A 1 94 ? 10.891 -5.519 2.909 1.00 85.38 94 VAL A C 1
ATOM 716 O O . VAL A 1 94 ? 11.851 -5.555 2.144 1.00 85.38 94 VAL A O 1
ATOM 719 N N . SER A 1 95 ? 10.146 -6.610 3.117 1.00 87.62 95 SER A N 1
ATOM 720 C CA . SER A 1 95 ? 10.459 -7.828 2.351 1.00 87.62 95 SER A CA 1
ATOM 721 C C . SER A 1 95 ? 9.989 -7.713 0.899 1.00 87.62 95 SER A C 1
ATOM 723 O O . SER A 1 95 ? 10.789 -7.839 -0.028 1.00 87.62 95 SER A O 1
ATOM 725 N N . LEU A 1 96 ? 8.720 -7.384 0.664 1.00 87.12 96 LEU A N 1
ATOM 726 C CA . LEU A 1 96 ? 8.178 -7.235 -0.681 1.00 87.12 96 LEU A CA 1
ATOM 727 C C . LEU A 1 96 ? 7.495 -5.885 -0.837 1.00 87.12 96 LEU A C 1
ATOM 729 O O . LEU A 1 96 ? 6.475 -5.617 -0.204 1.00 87.12 96 LEU A O 1
ATOM 733 N N . LEU A 1 97 ? 8.019 -5.079 -1.755 1.00 85.69 97 LEU A N 1
ATOM 734 C CA . LEU A 1 97 ? 7.462 -3.794 -2.137 1.00 85.69 97 LEU A CA 1
ATOM 735 C C . LEU A 1 97 ? 6.971 -3.849 -3.584 1.00 85.69 97 LEU A C 1
ATOM 737 O O . LEU A 1 97 ? 7.749 -4.069 -4.513 1.00 85.69 97 LEU A O 1
ATOM 741 N N . ARG A 1 98 ? 5.667 -3.654 -3.788 1.00 86.88 98 ARG A N 1
ATOM 742 C CA . ARG A 1 98 ? 5.036 -3.632 -5.111 1.00 86.88 98 ARG A CA 1
ATOM 743 C C . ARG A 1 98 ? 4.278 -2.333 -5.318 1.0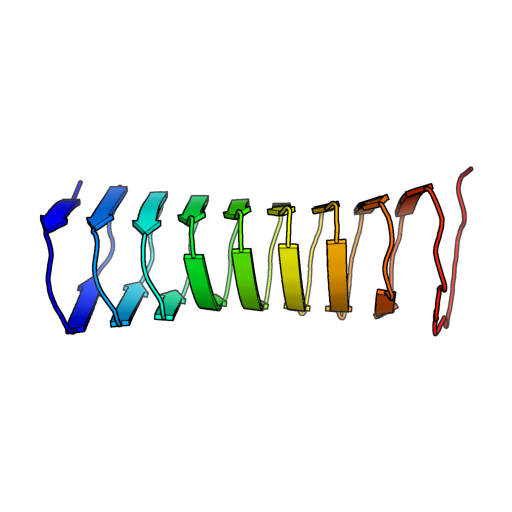0 86.88 98 ARG A C 1
ATOM 745 O O . ARG A 1 98 ? 3.239 -2.116 -4.698 1.00 86.88 98 ARG A O 1
ATOM 752 N N . LEU A 1 99 ? 4.755 -1.536 -6.262 1.00 82.44 99 LEU A N 1
ATOM 753 C CA . LEU A 1 99 ? 4.206 -0.226 -6.581 1.00 82.44 99 LEU A CA 1
ATOM 754 C C . LEU A 1 99 ? 3.743 -0.221 -8.042 1.00 82.44 99 LEU A C 1
ATOM 756 O O . LEU A 1 99 ? 4.502 -0.586 -8.941 1.00 82.44 99 LEU A O 1
ATOM 760 N N . CYS A 1 100 ? 2.489 0.160 -8.281 1.00 82.31 100 CYS A N 1
ATOM 761 C CA . CYS A 1 100 ? 1.931 0.308 -9.627 1.00 82.31 100 CYS A CA 1
ATOM 762 C C . CYS A 1 100 ? 1.213 1.657 -9.750 1.00 82.31 100 CYS A C 1
ATOM 764 O O . CYS A 1 100 ? 0.313 1.925 -8.952 1.00 82.31 100 CYS A O 1
ATOM 766 N N . PHE A 1 101 ? 1.602 2.507 -10.705 1.00 76.31 101 PHE A N 1
ATOM 767 C CA . PHE A 1 101 ? 1.054 3.868 -10.802 1.00 76.31 101 PHE A CA 1
ATOM 768 C C . PHE A 1 101 ? 1.074 4.462 -12.216 1.00 76.31 101 PHE A C 1
ATOM 770 O O . PHE A 1 101 ? 1.994 4.195 -12.977 1.00 76.31 101 PHE A O 1
ATOM 777 N N . SER A 1 102 ? 0.085 5.288 -12.577 1.00 70.19 102 SER A N 1
ATOM 778 C CA . SER A 1 102 ? 0.013 5.890 -13.923 1.00 70.19 102 SER A CA 1
ATOM 779 C C . SER A 1 102 ? 0.610 7.299 -14.042 1.00 70.19 102 SER A C 1
ATOM 781 O O . SER A 1 102 ? 1.282 7.570 -15.034 1.00 70.19 102 SER A O 1
ATOM 783 N N . LEU A 1 103 ? 0.413 8.176 -13.048 1.00 66.31 103 LEU A N 1
ATOM 784 C CA . LEU A 1 103 ? 0.977 9.533 -13.013 1.00 66.31 103 LEU A CA 1
ATOM 785 C C . LEU A 1 103 ? 1.472 9.863 -11.599 1.00 66.31 103 LEU A C 1
ATOM 787 O O . LEU A 1 103 ? 0.654 9.994 -10.685 1.00 66.31 103 LEU A O 1
ATOM 791 N N . ALA A 1 104 ? 2.791 9.938 -11.380 1.00 67.00 104 ALA A N 1
ATOM 792 C CA . ALA A 1 104 ? 3.300 10.123 -10.018 1.00 67.00 104 ALA A CA 1
ATOM 793 C C . ALA A 1 104 ? 4.666 10.807 -9.876 1.00 67.00 104 ALA A C 1
ATOM 795 O O . ALA A 1 104 ? 5.568 10.629 -10.686 1.00 67.00 104 ALA A O 1
ATOM 796 N N . HIS A 1 105 ? 4.852 11.503 -8.757 1.00 77.44 105 HIS A N 1
ATOM 797 C CA . HIS A 1 105 ? 6.179 11.746 -8.193 1.00 77.44 105 HIS A CA 1
ATOM 798 C C . HIS A 1 105 ? 6.387 10.772 -7.041 1.00 77.44 105 HIS A C 1
ATOM 800 O O . HIS A 1 105 ? 5.603 10.759 -6.092 1.00 77.44 105 HIS A O 1
ATOM 806 N N . LEU A 1 106 ? 7.439 9.968 -7.118 1.00 78.94 106 LEU A N 1
ATOM 807 C CA . LEU A 1 106 ? 7.734 8.946 -6.131 1.00 78.94 106 LEU A CA 1
ATOM 808 C C . LEU A 1 106 ? 9.084 9.210 -5.482 1.00 78.94 106 LEU A C 1
ATOM 810 O O . LEU A 1 106 ? 10.108 9.219 -6.158 1.00 78.94 106 LEU A O 1
ATOM 814 N N . PHE A 1 107 ? 9.072 9.365 -4.164 1.00 84.19 107 PHE A N 1
ATOM 815 C CA . PHE A 1 107 ? 10.257 9.335 -3.325 1.00 84.19 107 PHE A CA 1
ATOM 816 C C . PHE A 1 107 ? 10.201 8.094 -2.441 1.00 84.19 107 PHE A C 1
ATOM 818 O O . PHE A 1 107 ? 9.300 7.940 -1.612 1.00 84.19 107 PHE A O 1
ATOM 825 N N . LEU A 1 108 ? 11.169 7.207 -2.627 1.00 82.88 108 LEU A N 1
ATOM 826 C CA . LEU A 1 108 ? 11.296 5.977 -1.866 1.00 82.88 108 LEU A CA 1
ATOM 827 C C . LEU A 1 108 ? 12.643 5.960 -1.152 1.00 82.88 108 LEU A C 1
ATOM 829 O O . LEU A 1 108 ? 13.688 5.967 -1.799 1.00 82.88 108 LEU A O 1
ATOM 833 N N . SER A 1 109 ? 12.589 5.919 0.178 1.00 86.62 109 SER A N 1
ATOM 834 C CA . SER A 1 109 ? 13.740 5.753 1.059 1.00 86.62 109 SER A CA 1
ATOM 835 C C . SER A 1 109 ? 13.569 4.487 1.887 1.00 86.62 109 SER A C 1
ATOM 837 O O . SER A 1 109 ? 12.606 4.366 2.647 1.00 86.62 109 SER A O 1
ATOM 839 N N . CYS A 1 110 ? 14.462 3.512 1.731 1.00 83.69 110 CYS A N 1
ATOM 840 C CA . CYS A 1 110 ? 14.431 2.294 2.542 1.00 83.69 110 CYS A CA 1
ATOM 841 C C . CYS A 1 110 ? 15.825 1.876 3.009 1.00 83.69 110 CYS A C 1
ATOM 843 O O . CYS A 1 110 ? 16.769 1.893 2.224 1.00 83.69 110 CYS A O 1
ATOM 845 N N . ALA A 1 111 ? 15.977 1.426 4.258 1.00 84.69 111 ALA A N 1
ATOM 846 C CA . ALA A 1 111 ? 17.270 0.871 4.675 1.00 84.69 111 ALA A CA 1
ATOM 847 C C . ALA A 1 111 ? 17.503 -0.523 4.058 1.00 84.69 111 ALA A C 1
ATOM 849 O O . ALA A 1 111 ? 18.597 -0.821 3.581 1.00 84.69 111 ALA A O 1
ATOM 850 N N . SER A 1 112 ? 16.464 -1.360 3.989 1.00 82.81 112 SER A N 1
ATOM 851 C CA . SER A 1 112 ? 16.548 -2.680 3.353 1.00 82.81 112 SER A CA 1
ATOM 852 C C . SER A 1 112 ? 15.269 -3.071 2.620 1.00 82.81 112 SER A C 1
ATOM 854 O O . SER A 1 112 ? 14.165 -2.944 3.159 1.00 82.81 112 SER A O 1
ATOM 856 N N . VAL A 1 113 ? 15.422 -3.570 1.389 1.00 82.75 113 VAL A N 1
ATOM 857 C CA . VAL A 1 113 ? 14.326 -4.150 0.601 1.00 82.75 113 VAL A CA 1
ATOM 858 C C . VAL A 1 113 ? 14.757 -5.470 -0.035 1.00 82.75 113 VAL A C 1
ATOM 860 O O . VAL A 1 113 ? 15.707 -5.494 -0.810 1.00 82.75 113 VAL A O 1
ATOM 863 N N . SER A 1 114 ? 14.062 -6.585 0.218 1.00 85.69 114 SER A N 1
ATOM 864 C CA . SER A 1 114 ? 14.440 -7.839 -0.464 1.00 85.69 114 SER A CA 1
ATOM 865 C C . SER A 1 114 ? 13.934 -7.906 -1.907 1.00 85.69 114 SER A C 1
ATOM 867 O O . SER A 1 114 ? 14.693 -8.238 -2.812 1.00 85.69 114 SER A O 1
ATOM 869 N N . LEU A 1 115 ? 12.680 -7.535 -2.164 1.00 85.50 115 LEU A N 1
ATOM 870 C CA . LEU A 1 115 ? 12.132 -7.484 -3.516 1.00 85.50 115 LEU A CA 1
ATOM 871 C C . LEU A 1 115 ? 11.405 -6.167 -3.736 1.00 85.50 115 LEU A C 1
ATOM 873 O O . LEU A 1 115 ? 10.401 -5.883 -3.083 1.00 85.50 115 LEU A O 1
ATOM 877 N N . LEU A 1 116 ? 11.883 -5.401 -4.709 1.00 83.94 116 LEU A N 1
ATOM 878 C CA . LEU A 1 116 ? 11.295 -4.144 -5.134 1.00 83.94 116 LEU A CA 1
ATOM 879 C C . LEU A 1 116 ? 10.778 -4.272 -6.565 1.00 83.94 116 LEU A C 1
ATOM 881 O O . LEU A 1 116 ? 11.552 -4.457 -7.500 1.00 83.94 116 LEU A O 1
ATOM 885 N N . ARG A 1 117 ? 9.460 -4.157 -6.748 1.00 84.88 117 ARG A N 1
ATOM 886 C CA . ARG A 1 117 ? 8.818 -4.153 -8.064 1.00 84.88 117 ARG A CA 1
ATOM 887 C C . ARG A 1 117 ? 8.041 -2.869 -8.293 1.00 84.88 117 ARG A C 1
ATOM 889 O O . ARG A 1 117 ? 7.069 -2.603 -7.588 1.00 84.88 117 ARG A O 1
ATOM 896 N N . ILE A 1 118 ? 8.418 -2.130 -9.327 1.00 79.00 118 ILE A N 1
ATOM 897 C CA . ILE A 1 118 ? 7.821 -0.840 -9.667 1.00 79.00 118 ILE A CA 1
ATOM 898 C C . ILE A 1 118 ? 7.356 -0.872 -11.126 1.00 79.00 118 ILE A C 1
ATOM 900 O O . ILE A 1 118 ? 8.132 -1.208 -12.015 1.00 79.00 118 ILE A O 1
ATOM 904 N N . CYS A 1 119 ? 6.091 -0.543 -11.377 1.00 80.56 119 CYS A N 1
ATOM 905 C CA . CYS A 1 119 ? 5.517 -0.464 -12.722 1.00 80.56 119 CYS A CA 1
ATOM 906 C C . CYS A 1 119 ? 4.818 0.884 -12.906 1.00 80.56 119 CYS A C 1
ATOM 908 O O . CYS A 1 119 ? 3.938 1.202 -12.102 1.00 80.56 119 CYS A O 1
ATOM 910 N N . PHE A 1 120 ? 5.175 1.658 -13.936 1.00 74.25 120 PHE A N 1
ATOM 911 C CA . PHE A 1 120 ? 4.597 2.990 -14.124 1.00 74.25 120 PHE A CA 1
ATOM 912 C C . PHE A 1 120 ? 4.547 3.517 -15.555 1.00 74.25 120 PHE A C 1
ATOM 914 O O . PHE A 1 120 ? 5.236 2.994 -16.417 1.00 74.25 120 PHE A O 1
ATOM 921 N N . SER A 1 121 ? 3.724 4.537 -15.828 1.00 68.25 121 SER A N 1
ATOM 922 C CA . SER A 1 121 ? 3.571 5.074 -17.194 1.00 68.25 121 SER A CA 1
ATOM 923 C C . SER A 1 121 ? 3.988 6.529 -17.425 1.00 68.25 121 SER A C 1
ATOM 925 O O . SER A 1 121 ? 4.227 6.883 -18.574 1.00 68.25 121 SER A O 1
ATOM 927 N N . LEU A 1 122 ? 4.044 7.370 -16.386 1.00 63.69 122 LEU A N 1
ATOM 928 C CA . LEU A 1 122 ? 4.571 8.742 -16.431 1.00 63.69 122 LEU A CA 1
ATOM 929 C C . LEU A 1 122 ? 4.945 9.157 -15.001 1.00 63.69 122 LEU A C 1
ATOM 931 O O . LEU A 1 122 ? 4.061 9.381 -14.173 1.00 63.69 122 LEU A O 1
ATOM 935 N N . ALA A 1 123 ? 6.236 9.186 -14.653 1.00 65.12 123 ALA A N 1
ATOM 936 C CA . ALA A 1 123 ? 6.616 9.470 -13.268 1.00 65.12 123 ALA A CA 1
ATOM 937 C C . ALA A 1 123 ? 8.048 9.958 -13.056 1.00 65.12 123 ALA A C 1
ATOM 939 O O . ALA A 1 123 ? 8.986 9.356 -13.563 1.00 65.12 123 ALA A O 1
ATOM 940 N N . HIS A 1 124 ? 8.235 10.948 -12.185 1.00 72.81 124 HIS A N 1
ATOM 941 C CA . HIS A 1 124 ? 9.551 11.210 -11.604 1.00 72.81 124 HIS A CA 1
ATOM 942 C C . HIS A 1 124 ? 9.784 10.256 -10.438 1.00 72.81 124 HIS A C 1
ATOM 944 O O . HIS A 1 124 ? 9.024 10.261 -9.467 1.00 72.81 124 HIS A O 1
ATOM 950 N N . LEU A 1 125 ? 10.843 9.458 -10.524 1.00 74.56 125 LEU A N 1
ATOM 951 C CA . LEU A 1 125 ? 11.183 8.479 -9.501 1.00 74.56 125 LEU A CA 1
ATOM 952 C C . LEU A 1 125 ? 12.535 8.809 -8.877 1.00 74.56 125 LEU A C 1
ATOM 954 O O . LEU A 1 125 ? 13.544 8.855 -9.577 1.00 74.56 125 LEU A O 1
ATOM 958 N N . PHE A 1 126 ? 12.539 8.998 -7.561 1.00 77.50 126 PHE A N 1
ATOM 959 C CA . PHE A 1 126 ? 13.731 9.054 -6.732 1.00 77.50 126 PHE A CA 1
ATOM 960 C C . PHE A 1 126 ? 13.754 7.838 -5.811 1.00 77.50 126 PHE A C 1
ATOM 962 O O . PHE A 1 126 ? 12.858 7.649 -4.983 1.00 77.50 126 PHE A O 1
ATOM 969 N N . LEU A 1 127 ? 14.781 7.009 -5.967 1.00 76.31 127 LEU A N 1
ATOM 970 C CA . LEU A 1 127 ? 14.952 5.784 -5.200 1.00 76.31 127 LEU A CA 1
ATOM 971 C C . LEU A 1 127 ? 16.283 5.802 -4.457 1.00 76.31 127 LEU A C 1
ATOM 973 O O . LEU A 1 127 ? 17.336 5.692 -5.082 1.00 76.31 127 LEU A O 1
ATOM 977 N N . SER A 1 128 ? 16.207 5.876 -3.130 1.00 81.62 128 SER A N 1
ATOM 978 C CA . SER A 1 128 ? 17.341 5.745 -2.225 1.00 81.62 128 SER A CA 1
ATOM 979 C C . SER A 1 128 ? 17.164 4.516 -1.344 1.00 81.62 128 SER A C 1
ATOM 981 O O . SER A 1 128 ? 16.248 4.455 -0.524 1.00 81.62 128 SER A O 1
ATOM 983 N N . CYS A 1 129 ? 18.003 3.499 -1.521 1.00 77.50 129 CYS A N 1
ATOM 984 C CA . CYS A 1 129 ? 17.992 2.337 -0.637 1.00 77.50 129 CYS A CA 1
ATOM 985 C C . CYS A 1 129 ? 19.403 1.914 -0.240 1.00 77.50 129 CYS A C 1
ATOM 987 O O . CYS A 1 129 ? 20.279 1.776 -1.094 1.00 77.50 129 CYS A O 1
ATOM 989 N N . ALA A 1 130 ? 19.605 1.640 1.051 1.00 81.19 130 ALA A N 1
ATOM 990 C CA . ALA A 1 130 ? 20.891 1.151 1.554 1.00 81.19 130 ALA A CA 1
ATOM 991 C C . ALA A 1 130 ? 21.118 -0.344 1.273 1.00 81.19 130 ALA A C 1
ATOM 993 O O . ALA A 1 130 ? 22.220 -0.842 1.445 1.00 81.19 130 ALA A O 1
ATOM 994 N N . SER A 1 131 ? 20.094 -1.091 0.857 1.00 78.62 131 SER A N 1
ATOM 995 C CA . SER A 1 131 ? 20.260 -2.421 0.264 1.00 78.62 131 SER A CA 1
ATOM 996 C C . SER A 1 131 ? 18.996 -2.839 -0.477 1.00 78.62 131 SER A C 1
ATOM 998 O O . SER A 1 131 ? 17.882 -2.679 0.033 1.00 78.62 131 SER A O 1
ATOM 1000 N N . VAL A 1 132 ? 19.165 -3.387 -1.682 1.00 77.00 132 VAL A N 1
ATOM 1001 C CA . VAL A 1 132 ? 18.082 -4.033 -2.430 1.00 77.00 132 VAL A CA 1
ATOM 1002 C C . VAL A 1 132 ? 18.568 -5.371 -2.964 1.00 77.00 132 VAL A C 1
ATOM 1004 O O . VAL A 1 132 ? 19.544 -5.424 -3.700 1.00 77.00 132 VAL A O 1
ATOM 1007 N N . LEU A 1 133 ? 17.902 -6.478 -2.643 1.00 78.69 133 LEU A N 1
ATOM 1008 C CA . LEU A 1 133 ? 18.310 -7.762 -3.224 1.00 78.69 133 LEU A CA 1
ATOM 1009 C C . LEU A 1 133 ? 17.863 -7.822 -4.692 1.00 78.69 133 LEU A C 1
ATOM 1011 O O . LEU A 1 133 ? 18.708 -7.839 -5.586 1.00 78.69 133 LEU A O 1
ATOM 1015 N N . LEU A 1 134 ? 16.562 -7.768 -4.967 1.00 79.69 134 LEU A N 1
AT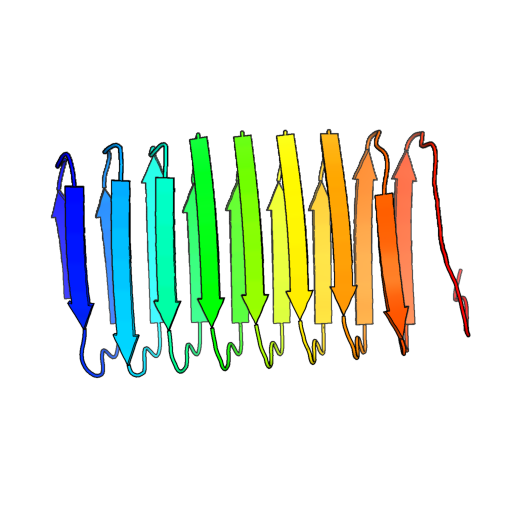OM 1016 C CA . LEU A 1 134 ? 16.029 -7.825 -6.328 1.00 79.69 134 LEU A CA 1
ATOM 1017 C C . LEU A 1 134 ? 15.234 -6.566 -6.673 1.00 79.69 134 LEU A C 1
ATOM 1019 O O . LEU A 1 134 ? 14.236 -6.259 -6.020 1.00 79.69 134 LEU A O 1
ATOM 1023 N N . LEU A 1 135 ? 15.643 -5.872 -7.734 1.00 78.94 135 LEU A N 1
ATOM 1024 C CA . LEU A 1 135 ? 14.969 -4.694 -8.266 1.00 78.94 135 LEU A CA 1
ATOM 1025 C C . LEU A 1 135 ? 14.408 -4.975 -9.659 1.00 78.94 135 LEU A C 1
ATOM 1027 O O . LEU A 1 135 ? 15.131 -5.326 -10.586 1.00 78.94 135 LEU A O 1
ATOM 1031 N N . HIS A 1 136 ? 13.105 -4.776 -9.808 1.00 80.50 136 HIS A N 1
ATOM 1032 C CA . HIS A 1 136 ? 12.394 -4.902 -11.065 1.00 80.50 136 HIS A CA 1
ATOM 1033 C C . HIS A 1 136 ? 11.607 -3.634 -11.375 1.00 80.50 136 HIS A C 1
ATOM 1035 O O . HIS A 1 136 ? 10.623 -3.331 -10.694 1.00 80.50 136 HIS A O 1
ATOM 1041 N N . THR A 1 137 ? 11.972 -2.927 -12.437 1.00 72.88 137 THR A N 1
ATOM 1042 C CA . THR A 1 137 ? 11.282 -1.703 -12.849 1.00 72.88 137 THR A CA 1
ATOM 1043 C C . THR A 1 137 ? 10.773 -1.809 -14.283 1.00 72.88 137 THR A C 1
ATOM 1045 O O . THR A 1 137 ? 11.470 -2.269 -15.183 1.00 72.88 137 THR A O 1
ATOM 1048 N N . CYS A 1 138 ? 9.523 -1.407 -14.505 1.00 74.81 138 CYS A N 1
ATOM 1049 C CA . CYS A 1 138 ? 8.948 -1.263 -15.840 1.00 74.81 138 CYS A CA 1
ATOM 1050 C C . CYS A 1 138 ? 8.355 0.124 -15.989 1.00 74.81 138 CYS A C 1
ATOM 1052 O O . CYS A 1 138 ? 7.539 0.510 -15.147 1.00 74.81 138 CYS A O 1
ATOM 1054 N N . PHE A 1 139 ? 8.717 0.841 -17.051 1.00 69.88 139 PHE A N 1
ATOM 1055 C CA . PHE A 1 139 ? 8.165 2.169 -17.266 1.00 69.88 139 PHE A CA 1
ATOM 1056 C C . PHE A 1 139 ? 8.019 2.616 -18.715 1.00 69.88 139 PHE A C 1
ATOM 1058 O O . PHE A 1 139 ? 8.823 2.270 -19.573 1.00 69.88 139 PHE A O 1
ATOM 1065 N N . SER A 1 140 ? 7.023 3.461 -18.974 1.00 63.41 140 SER A N 1
ATOM 1066 C CA . SER A 1 140 ? 6.999 4.310 -20.166 1.00 63.41 140 SER A CA 1
ATOM 1067 C C . SER A 1 140 ? 7.355 5.748 -19.773 1.00 63.41 140 SER A C 1
ATOM 1069 O O . SER A 1 140 ? 6.819 6.266 -18.802 1.00 63.41 140 SER A O 1
ATOM 1071 N N . LEU A 1 141 ? 8.291 6.376 -20.493 1.00 58.31 141 LEU A N 1
ATOM 1072 C CA . LEU A 1 141 ? 8.463 7.835 -20.589 1.00 58.31 141 LEU A CA 1
ATOM 1073 C C . LEU A 1 141 ? 8.727 8.684 -19.308 1.00 58.31 141 LEU A C 1
ATOM 1075 O O . LEU A 1 141 ? 7.977 9.631 -19.075 1.00 58.31 141 LEU A O 1
ATOM 1079 N N . PRO A 1 142 ? 9.808 8.473 -18.508 1.00 58.84 142 PRO A N 1
ATOM 1080 C CA . PRO A 1 142 ? 10.301 9.617 -17.704 1.00 58.84 142 PRO A CA 1
ATOM 1081 C C . PRO A 1 142 ? 11.787 9.622 -17.244 1.00 58.84 142 PRO A C 1
ATOM 1083 O O . PRO A 1 142 ? 12.581 8.737 -17.565 1.00 58.84 142 PRO A O 1
ATOM 1086 N N . HIS A 1 143 ? 12.125 10.650 -16.443 1.00 58.16 143 HIS A N 1
ATOM 1087 C CA . HIS A 1 143 ? 13.352 10.815 -15.651 1.00 58.16 143 HIS A CA 1
ATOM 1088 C C . HIS A 1 143 ? 13.370 9.936 -14.387 1.00 58.16 143 HIS A C 1
ATOM 1090 O O . HIS A 1 143 ? 12.502 10.046 -13.517 1.00 58.16 143 HIS A O 1
ATOM 1096 N N . LEU A 1 144 ? 14.417 9.121 -14.252 1.00 66.12 144 LEU A N 1
ATOM 1097 C CA . LEU A 1 144 ? 14.674 8.257 -13.100 1.00 66.12 144 LEU A CA 1
ATOM 1098 C C . LEU A 1 144 ? 15.996 8.659 -12.443 1.00 66.12 144 LEU A C 1
ATOM 1100 O O . LEU A 1 144 ? 17.014 8.742 -13.125 1.00 66.12 144 LEU A O 1
ATOM 1104 N N . PHE A 1 145 ? 15.959 8.861 -11.124 1.00 64.31 145 PHE A N 1
ATOM 1105 C CA . PHE A 1 145 ? 17.126 9.039 -10.266 1.00 64.31 145 PHE A CA 1
ATOM 1106 C C . PHE A 1 145 ? 17.216 7.865 -9.294 1.00 64.31 145 PHE A C 1
ATOM 1108 O O . PHE A 1 145 ? 16.297 7.600 -8.513 1.00 64.31 145 PHE A O 1
ATOM 1115 N N . HIS A 1 146 ? 18.334 7.150 -9.348 1.00 66.62 146 HIS A N 1
ATOM 1116 C CA . HIS A 1 146 ? 18.560 5.955 -8.550 1.00 66.62 146 HIS A CA 1
ATOM 1117 C C . HIS A 1 146 ? 19.888 6.044 -7.811 1.00 66.62 146 HIS A C 1
ATOM 1119 O O . HIS A 1 146 ? 20.933 6.225 -8.432 1.00 66.62 146 HIS A O 1
ATOM 1125 N N . SER A 1 147 ? 19.828 5.888 -6.492 1.00 64.12 147 SER A N 1
ATOM 1126 C CA . SER A 1 147 ? 20.980 5.777 -5.605 1.00 64.12 147 SER A CA 1
ATOM 1127 C C . SER A 1 147 ? 20.759 4.586 -4.670 1.00 64.12 147 SER A C 1
ATOM 1129 O O . SER A 1 147 ? 20.220 4.734 -3.574 1.00 64.12 147 SER A O 1
ATOM 1131 N N . CYS A 1 148 ? 21.106 3.378 -5.117 1.00 60.34 148 CYS A N 1
ATOM 1132 C CA . CYS A 1 148 ? 21.046 2.179 -4.279 1.00 60.34 148 CYS A CA 1
ATOM 1133 C C . CYS A 1 148 ? 22.400 1.489 -4.210 1.00 60.34 148 CYS A C 1
ATOM 1135 O O . CYS A 1 148 ? 23.039 1.256 -5.234 1.00 60.34 148 CYS A O 1
ATOM 1137 N N . THR A 1 149 ? 22.815 1.122 -3.001 1.00 64.25 149 THR A N 1
ATOM 1138 C CA . THR A 1 149 ? 24.097 0.454 -2.758 1.00 64.25 149 THR A CA 1
ATOM 1139 C C . THR A 1 149 ? 23.960 -0.492 -1.571 1.00 64.25 149 THR A C 1
ATOM 1141 O O . THR A 1 149 ? 23.810 0.039 -0.476 1.00 64.25 149 THR A O 1
ATOM 1144 N N . PRO A 1 150 ? 24.058 -1.832 -1.713 1.00 68.88 150 PRO A N 1
ATOM 1145 C CA . PRO A 1 150 ? 24.198 -2.640 -2.936 1.00 68.88 150 PRO A CA 1
ATOM 1146 C C . PRO A 1 150 ? 22.855 -3.108 -3.539 1.00 68.88 150 PRO A C 1
ATOM 1148 O O . PRO A 1 150 ? 21.866 -3.270 -2.820 1.00 68.88 150 PRO A O 1
ATOM 1151 N N . VAL A 1 151 ? 22.847 -3.377 -4.856 1.00 65.81 151 VAL A N 1
ATOM 1152 C CA . VAL A 1 151 ? 21.758 -4.076 -5.571 1.00 65.81 151 VAL A CA 1
ATOM 1153 C C . VAL A 1 151 ? 22.274 -5.403 -6.126 1.00 65.81 151 VAL A C 1
ATOM 1155 O O . VAL A 1 151 ? 23.249 -5.386 -6.872 1.00 65.81 151 VAL A O 1
ATOM 1158 N N . SER A 1 152 ? 21.657 -6.542 -5.780 1.00 71.44 152 SER A N 1
ATOM 1159 C CA . SER A 1 152 ? 22.174 -7.854 -6.226 1.00 71.44 152 SER A CA 1
ATOM 1160 C C . SER A 1 152 ? 21.694 -8.273 -7.620 1.00 71.44 152 SER A C 1
ATOM 1162 O O . SER A 1 152 ? 22.465 -8.845 -8.384 1.00 71.44 152 SER A O 1
ATOM 1164 N N . LEU A 1 153 ? 20.445 -7.957 -7.978 1.00 68.12 153 LEU A N 1
ATOM 1165 C CA . LEU A 1 153 ? 19.884 -8.214 -9.304 1.00 68.12 153 LEU A CA 1
ATOM 1166 C C . LEU A 1 153 ? 18.983 -7.056 -9.724 1.00 68.12 153 LEU A C 1
ATOM 1168 O O . LEU A 1 153 ? 18.073 -6.672 -8.986 1.00 68.12 153 LEU A O 1
ATOM 1172 N N . LEU A 1 154 ? 19.201 -6.545 -10.935 1.00 70.69 154 LEU A N 1
ATOM 1173 C CA . LEU A 1 154 ? 18.383 -5.501 -11.545 1.00 70.69 154 LEU A CA 1
ATOM 1174 C C . LEU A 1 154 ? 17.795 -5.968 -12.871 1.00 70.69 154 LEU A C 1
ATOM 1176 O O . LEU A 1 154 ? 18.525 -6.406 -13.754 1.00 70.69 154 LEU A O 1
ATOM 1180 N N . ARG A 1 155 ? 16.488 -5.759 -13.038 1.00 70.88 155 ARG A N 1
ATOM 1181 C CA . ARG A 1 155 ? 15.799 -5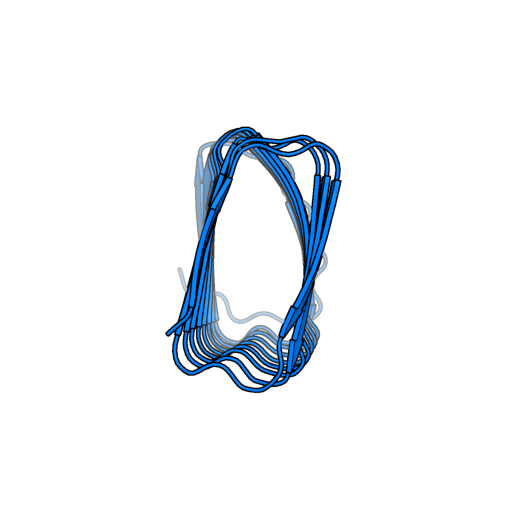.837 -14.327 1.00 70.88 155 ARG A CA 1
ATOM 1182 C C . ARG A 1 155 ? 15.037 -4.543 -14.596 1.00 70.88 155 ARG A C 1
ATOM 1184 O O . ARG A 1 155 ? 14.177 -4.167 -13.800 1.00 70.88 155 ARG A O 1
ATOM 1191 N N . ILE A 1 156 ? 15.328 -3.897 -15.724 1.00 68.06 156 ILE A N 1
ATOM 1192 C CA . ILE A 1 156 ? 14.638 -2.686 -16.185 1.00 68.06 156 ILE A CA 1
ATOM 1193 C C . ILE A 1 156 ? 14.022 -2.946 -17.559 1.00 68.06 156 ILE A C 1
ATOM 1195 O O . ILE A 1 156 ? 14.710 -3.386 -18.473 1.00 68.06 156 ILE A O 1
ATOM 1199 N N . CYS A 1 157 ? 12.740 -2.628 -17.722 1.00 69.94 157 CYS A N 1
ATOM 1200 C CA . CYS A 1 157 ? 12.065 -2.609 -19.020 1.00 69.94 157 CYS A CA 1
ATOM 1201 C C . CYS A 1 157 ? 11.536 -1.198 -19.287 1.00 69.94 157 CYS A C 1
ATOM 1203 O O . CYS A 1 157 ? 10.818 -0.657 -18.443 1.00 69.94 157 CYS A O 1
ATOM 1205 N N . PHE A 1 158 ? 11.856 -0.600 -20.437 1.00 65.62 158 PHE A N 1
ATOM 1206 C CA . PHE A 1 158 ? 11.416 0.762 -20.738 1.00 65.62 158 PHE A CA 1
ATOM 1207 C C . PHE A 1 158 ? 11.077 1.004 -22.208 1.00 65.62 158 PHE A C 1
ATOM 1209 O O . PHE A 1 158 ? 11.610 0.350 -23.100 1.00 65.62 158 PHE A O 1
ATOM 1216 N N . THR A 1 159 ? 10.217 1.993 -22.451 1.00 56.88 159 THR A N 1
ATOM 1217 C CA . THR A 1 159 ? 9.944 2.551 -23.783 1.00 56.88 159 THR A CA 1
ATOM 1218 C C . THR A 1 159 ? 10.168 4.068 -23.746 1.00 56.88 159 THR A C 1
ATOM 1220 O O . THR A 1 159 ? 9.357 4.774 -23.145 1.00 56.88 159 THR A O 1
ATOM 1223 N N . LEU A 1 160 ? 11.266 4.528 -24.380 1.00 52.81 160 LEU A N 1
ATOM 1224 C CA . LEU A 1 160 ? 11.737 5.926 -24.529 1.00 52.81 160 LEU A CA 1
ATOM 1225 C C . LEU A 1 160 ? 12.041 6.662 -23.199 1.00 52.81 160 LEU A C 1
ATOM 1227 O O . LEU A 1 160 ? 11.135 6.877 -22.401 1.00 52.81 160 LEU A O 1
ATOM 1231 N N . ALA A 1 161 ? 13.303 7.058 -22.936 1.00 54.00 161 ALA A N 1
ATOM 1232 C CA . ALA A 1 161 ? 13.674 7.751 -21.686 1.00 54.00 161 ALA A CA 1
ATOM 1233 C C . ALA A 1 161 ? 15.017 8.516 -21.711 1.00 54.00 161 ALA A C 1
ATOM 1235 O O . ALA A 1 161 ? 15.925 8.176 -22.466 1.00 54.00 161 ALA A O 1
ATOM 1236 N N . HIS A 1 162 ? 15.148 9.494 -20.800 1.00 51.03 162 HIS A N 1
ATOM 1237 C CA . HIS A 1 162 ? 16.388 10.184 -20.415 1.00 51.03 162 HIS A CA 1
ATOM 1238 C C . HIS A 1 162 ? 16.784 9.694 -19.002 1.00 51.03 162 HIS A C 1
ATOM 1240 O O . HIS A 1 162 ? 16.151 10.072 -18.012 1.00 51.03 162 HIS A O 1
ATOM 1246 N N . LEU A 1 163 ? 17.780 8.803 -18.909 1.00 56.50 163 LEU A N 1
ATOM 1247 C CA . LEU A 1 163 ? 18.187 8.090 -17.683 1.00 56.50 163 LEU A CA 1
ATOM 1248 C C . LEU A 1 163 ? 19.397 8.772 -17.019 1.00 56.50 163 LEU A C 1
ATOM 1250 O O . LEU A 1 163 ? 20.392 9.017 -17.697 1.00 56.50 163 LEU A O 1
ATOM 1254 N N . PHE A 1 164 ? 19.356 9.019 -15.702 1.00 52.91 164 PHE A N 1
ATOM 1255 C CA . PHE A 1 164 ? 20.531 9.445 -14.931 1.00 52.91 164 PHE A CA 1
ATOM 1256 C C . PHE A 1 164 ? 20.797 8.468 -13.783 1.00 52.91 164 PHE A C 1
ATOM 1258 O O . PHE A 1 164 ? 19.991 8.309 -12.867 1.00 52.91 164 PHE A O 1
ATOM 1265 N N . LEU A 1 165 ? 21.930 7.776 -13.856 1.00 56.34 165 LEU A N 1
ATOM 1266 C CA . LEU A 1 165 ? 22.238 6.620 -13.024 1.00 56.34 165 LEU A CA 1
ATOM 1267 C C . LEU A 1 165 ? 23.611 6.836 -12.377 1.00 56.34 165 LEU A C 1
ATOM 1269 O O . LEU A 1 165 ? 24.619 6.946 -13.069 1.00 56.34 165 LEU A O 1
ATOM 1273 N N . LEU A 1 166 ? 23.637 6.943 -11.048 1.00 46.62 166 LEU A N 1
ATOM 1274 C CA . LEU A 1 166 ? 24.853 7.142 -10.256 1.00 46.62 166 LEU A CA 1
ATOM 1275 C C . LEU A 1 166 ? 25.203 5.796 -9.612 1.00 46.62 166 LEU A C 1
ATOM 1277 O O . LEU A 1 166 ? 24.483 5.323 -8.737 1.00 46.62 166 LEU A O 1
ATOM 1281 N N . HIS A 1 167 ? 26.256 5.138 -10.108 1.00 52.69 167 HIS A N 1
ATOM 1282 C CA . HIS A 1 167 ? 26.601 3.755 -9.760 1.00 52.69 167 HIS A CA 1
ATOM 1283 C C . HIS A 1 167 ? 27.937 3.624 -9.037 1.00 52.69 167 HIS A C 1
ATOM 1285 O O . HIS A 1 167 ? 28.911 4.252 -9.438 1.00 52.69 167 HIS A O 1
ATOM 1291 N N . THR A 1 168 ? 28.006 2.722 -8.049 1.00 37.34 168 THR A N 1
ATOM 1292 C CA . THR A 1 168 ? 29.279 2.288 -7.439 1.00 37.34 168 THR A CA 1
ATOM 1293 C C . THR A 1 168 ? 29.556 0.777 -7.470 1.00 37.34 168 THR A C 1
ATOM 1295 O O . THR A 1 168 ? 30.643 0.391 -7.071 1.00 37.34 168 THR A O 1
ATOM 1298 N N . CYS A 1 169 ? 28.681 -0.094 -7.994 1.00 37.41 169 CYS A N 1
ATOM 1299 C CA . CYS A 1 169 ? 29.044 -1.475 -8.398 1.00 37.41 169 CYS A CA 1
ATOM 1300 C C . CYS A 1 169 ? 27.857 -2.168 -9.094 1.00 37.41 169 CYS A C 1
ATOM 1302 O O . CYS A 1 169 ? 26.737 -1.993 -8.619 1.00 37.41 169 CYS A O 1
ATOM 1304 N N . PHE A 1 170 ? 28.053 -2.932 -10.183 1.00 45.50 170 PHE A N 1
ATOM 1305 C CA . PHE A 1 170 ? 26.969 -3.659 -10.875 1.00 45.50 170 PHE A CA 1
ATOM 1306 C C . PHE A 1 170 ? 27.352 -5.052 -11.380 1.00 45.50 170 PHE A C 1
ATOM 1308 O O . PHE A 1 170 ? 28.440 -5.230 -11.918 1.00 45.50 170 PHE A O 1
ATOM 1315 N N . ALA A 1 171 ? 26.398 -5.988 -11.309 1.00 36.25 171 ALA A N 1
ATOM 1316 C CA . ALA A 1 171 ? 26.317 -7.170 -12.165 1.00 36.25 171 ALA A CA 1
ATOM 1317 C C . ALA A 1 171 ? 25.020 -7.058 -12.987 1.00 36.25 171 ALA A C 1
ATOM 1319 O O . ALA A 1 171 ? 23.922 -7.048 -12.432 1.00 36.25 171 ALA A O 1
ATOM 1320 N N . LEU A 1 172 ? 25.149 -6.888 -14.304 1.00 39.66 172 LEU A N 1
ATOM 1321 C CA . LEU A 1 172 ? 24.028 -6.709 -15.227 1.00 39.66 172 LEU A CA 1
ATOM 1322 C C . LEU A 1 172 ? 23.636 -8.077 -15.807 1.00 39.66 172 LEU A C 1
ATOM 1324 O O . LEU A 1 172 ? 24.496 -8.771 -16.344 1.00 39.66 172 LEU A O 1
ATOM 1328 N N . ALA A 1 173 ? 22.361 -8.460 -15.715 1.00 34.62 173 ALA A N 1
ATOM 1329 C CA . ALA A 1 173 ? 21.809 -9.593 -16.457 1.00 34.62 173 ALA A CA 1
ATOM 1330 C C . ALA A 1 173 ? 20.820 -9.051 -17.498 1.00 34.62 173 ALA A C 1
ATOM 1332 O O . ALA A 1 173 ? 19.922 -8.282 -17.148 1.00 34.62 173 ALA A O 1
ATOM 1333 N N . HIS A 1 174 ? 21.064 -9.405 -18.761 1.00 35.12 174 HIS A N 1
ATOM 1334 C CA . HIS A 1 174 ? 20.309 -8.979 -19.942 1.00 35.12 174 HIS A CA 1
ATOM 1335 C C . HIS A 1 174 ? 18.908 -9.599 -20.007 1.00 35.12 174 HIS A C 1
ATOM 1337 O O . HIS A 1 174 ? 18.757 -10.768 -19.584 1.00 35.12 174 HIS A O 1
#

Radius of gyration: 16.37 Å; chains: 1; bounding box: 46×26×44 Å

Secondary structure (DSSP, 8-state):
-EEEEE--SEEEEEE-SEEEEEEEE--SEEEEEESSEEEEEEEE--SEEEEEEEEEEEEEEEESSEEEEEEEEEEEEEEEEEEEEEEEEEEEEEEEEEEEEEEEEEEEEEEEEEEEEEEESSEEEEEEES-EEEEEEEEES--EEEEES-EEEEEEEEES--EEE--S------

Organism: Branchiostoma floridae (NCBI:txid7739)